Protein AF-A0A7C1GSA5-F1 (afdb_monomer)

Secondary structure (DSSP, 8-state):
----HHHHHHHHHHHHHHHHHHHH--S-HHHHHHHHHHH--BTTTB-TTTT-------PPPPEEEEHHHHHHHTT--TTHHHH-SSSEEEHHHHHTT-

Organism: NCBI:txid1236046

Mean predicted aligned error: 10.99 Å

Radius of gyration: 21.84 Å; Cα contacts (8 Å, |Δi|>4): 62; chains: 1; bounding box: 37×26×68 Å

Sequence (98 aa):
MSINPVVFSKETFESFTDFLISTLNIADEGLENQLKDLIAYDLLRGSRLVNGPYIYLNRPFVKGKSIREFTEALNLDPVLNTVFTYENLHKHQEEAAE

Solvent-accessible surface area (backbone atoms only — not comparable to full-atom values): 6151 Å² total; per-residue (Å²): 135,85,81,54,67,69,61,53,53,48,55,53,50,52,54,52,50,53,49,50,53,63,70,65,58,60,86,48,68,69,62,39,49,53,47,49,68,57,56,44,78,37,96,89,78,48,25,58,74,76,78,46,89,79,82,78,71,78,72,76,80,50,81,34,58,38,46,60,64,49,32,62,76,69,71,48,68,73,66,58,68,71,73,54,96,63,67,53,40,42,35,71,62,54,62,73,73,110

pLDDT: mean 83.54, std 11.1, range [48.19, 95.0]

Structure (mmCIF, N/CA/C/O backbone):
data_AF-A0A7C1GSA5-F1
#
_entry.id   AF-A0A7C1GSA5-F1
#
loop_
_atom_site.group_PDB
_atom_site.id
_atom_site.type_symbol
_atom_site.label_atom_id
_atom_site.label_alt_id
_atom_site.label_comp_id
_atom_site.label_asym_id
_atom_site.label_entity_id
_atom_site.label_seq_id
_atom_site.pdbx_PDB_ins_code
_atom_site.Cartn_x
_atom_site.Cartn_y
_atom_site.Cartn_z
_atom_site.occupancy
_atom_site.B_iso_or_equiv
_atom_site.auth_seq_id
_atom_site.auth_comp_id
_atom_site.auth_asym_id
_atom_site.auth_atom_id
_atom_site.pdbx_PDB_model_num
ATOM 1 N N . MET A 1 1 ? 20.141 3.976 -40.166 1.00 48.19 1 MET A N 1
ATOM 2 C CA . MET A 1 1 ? 20.016 3.121 -38.967 1.00 48.19 1 MET A CA 1
ATOM 3 C C . MET A 1 1 ? 18.568 2.686 -38.862 1.00 48.19 1 MET A C 1
ATOM 5 O O . MET A 1 1 ? 17.706 3.553 -38.857 1.00 48.19 1 MET A O 1
ATOM 9 N N . SER A 1 2 ? 18.285 1.384 -38.872 1.00 77.62 2 SER A N 1
ATOM 10 C CA . SER A 1 2 ? 16.933 0.879 -38.614 1.00 77.62 2 SER A CA 1
ATOM 11 C C . SER A 1 2 ? 16.711 0.832 -37.106 1.00 77.62 2 SER A C 1
ATOM 13 O O . SER A 1 2 ? 17.474 0.175 -36.399 1.00 77.62 2 SER A O 1
ATOM 15 N N . ILE A 1 3 ? 15.692 1.530 -36.615 1.00 83.00 3 ILE A N 1
ATOM 16 C CA . ILE A 1 3 ? 15.270 1.421 -35.219 1.00 83.00 3 ILE A CA 1
ATOM 17 C C . ILE A 1 3 ? 14.681 0.025 -35.020 1.00 83.00 3 ILE A C 1
ATOM 19 O O . ILE A 1 3 ? 13.802 -0.386 -35.777 1.00 83.00 3 ILE A O 1
ATOM 23 N N . ASN A 1 4 ? 15.165 -0.704 -34.013 1.00 89.75 4 ASN A N 1
ATOM 24 C CA . ASN A 1 4 ? 14.477 -1.900 -33.549 1.00 89.75 4 ASN A CA 1
ATOM 25 C C . ASN A 1 4 ? 13.282 -1.444 -32.693 1.00 89.75 4 ASN A C 1
ATOM 27 O O . ASN A 1 4 ? 13.506 -0.899 -31.610 1.00 89.75 4 ASN A O 1
ATOM 31 N N . PRO A 1 5 ? 12.034 -1.646 -33.149 1.00 84.12 5 PRO A N 1
ATOM 32 C CA . PRO A 1 5 ? 10.862 -1.130 -32.452 1.00 84.12 5 PRO A CA 1
ATOM 33 C C . PRO A 1 5 ? 10.715 -1.712 -31.042 1.00 84.12 5 PRO A C 1
ATOM 35 O O . PRO A 1 5 ? 10.263 -1.011 -30.147 1.00 84.12 5 PRO A O 1
ATOM 38 N N . VAL A 1 6 ? 11.154 -2.954 -30.812 1.00 82.38 6 VAL A N 1
ATOM 39 C CA . VAL A 1 6 ? 11.069 -3.603 -29.493 1.00 82.38 6 VAL A CA 1
ATOM 40 C C . VAL A 1 6 ? 12.005 -2.928 -28.492 1.00 82.38 6 VAL A C 1
ATOM 42 O O . VAL A 1 6 ? 11.601 -2.617 -27.375 1.00 82.38 6 VAL A O 1
ATOM 45 N N . VAL A 1 7 ? 13.249 -2.673 -28.907 1.00 84.06 7 VAL A N 1
ATOM 46 C CA . VAL A 1 7 ? 14.253 -2.009 -28.061 1.00 84.06 7 VAL A CA 1
ATOM 47 C C . VAL A 1 7 ? 13.828 -0.572 -27.774 1.00 84.06 7 VAL A C 1
ATOM 49 O O . VAL A 1 7 ? 13.813 -0.158 -26.621 1.00 84.06 7 VAL A O 1
ATOM 52 N N . PHE A 1 8 ? 13.377 0.148 -28.801 1.00 86.44 8 PHE A N 1
ATOM 53 C CA . PHE A 1 8 ? 12.914 1.525 -28.661 1.00 86.44 8 PHE A CA 1
ATOM 54 C C . PHE A 1 8 ? 11.720 1.661 -27.703 1.00 86.44 8 PHE A C 1
ATOM 56 O O . PHE A 1 8 ? 11.696 2.557 -26.858 1.00 86.44 8 PHE A O 1
ATOM 63 N N . SER A 1 9 ? 10.731 0.764 -27.797 1.00 82.88 9 SER A N 1
ATOM 64 C CA . SER A 1 9 ? 9.586 0.762 -26.882 1.00 82.88 9 SER A CA 1
ATOM 65 C C . SER A 1 9 ? 9.999 0.480 -25.439 1.00 82.88 9 SER A C 1
ATOM 67 O O . SER A 1 9 ? 9.471 1.121 -24.533 1.00 82.88 9 SER A O 1
ATOM 69 N N . LYS A 1 10 ? 10.955 -0.432 -25.223 1.00 82.50 10 LYS A N 1
ATOM 70 C CA . LYS A 1 10 ? 11.494 -0.723 -23.890 1.00 82.50 10 LYS A CA 1
ATOM 71 C C . LYS A 1 10 ? 12.187 0.505 -23.290 1.00 82.50 10 LYS A C 1
ATOM 73 O O . LYS A 1 10 ? 11.829 0.915 -22.193 1.00 82.50 10 LYS A O 1
ATOM 78 N N . GLU A 1 11 ? 13.111 1.120 -24.024 1.00 86.94 11 GLU A N 1
ATOM 79 C CA . GLU A 1 11 ? 13.865 2.295 -23.555 1.00 86.94 11 GLU A CA 1
ATOM 80 C C . GLU A 1 11 ? 12.945 3.489 -23.255 1.00 86.94 11 GLU A C 1
ATOM 82 O O . GLU A 1 11 ? 13.116 4.193 -22.258 1.00 86.94 11 GLU A O 1
ATOM 87 N N . THR A 1 12 ? 11.924 3.695 -24.093 1.00 87.06 12 THR A N 1
ATOM 88 C CA . THR A 1 12 ? 10.911 4.738 -23.872 1.00 87.06 12 THR A CA 1
ATOM 89 C C . THR A 1 12 ? 10.128 4.480 -22.585 1.00 87.06 12 THR A C 1
ATOM 91 O O . THR A 1 12 ? 9.855 5.406 -21.821 1.00 87.06 12 THR A O 1
ATOM 94 N N . PHE A 1 13 ? 9.772 3.219 -22.331 1.00 84.31 13 PHE A N 1
ATOM 95 C CA . PHE A 1 13 ? 9.031 2.827 -21.140 1.00 84.31 13 PHE A CA 1
ATOM 96 C C . PHE A 1 13 ? 9.861 2.995 -19.858 1.00 84.31 13 PHE A C 1
ATOM 98 O O . PHE A 1 13 ? 9.369 3.549 -18.874 1.00 84.31 13 PHE A O 1
ATOM 105 N N . GLU A 1 14 ? 11.123 2.565 -19.874 1.00 85.19 14 GLU A N 1
ATOM 106 C CA . GLU A 1 14 ? 12.063 2.750 -18.759 1.00 85.19 14 GLU A CA 1
ATOM 107 C C . GLU A 1 14 ? 12.245 4.243 -18.446 1.00 85.19 14 GLU A C 1
ATOM 109 O O . GLU A 1 14 ? 12.027 4.663 -17.312 1.00 85.19 14 GLU A O 1
ATOM 114 N N . SER A 1 15 ? 12.471 5.069 -19.473 1.00 88.19 15 SER A N 1
ATOM 115 C CA . SER A 1 15 ? 12.617 6.525 -19.316 1.00 88.19 15 SER A CA 1
ATOM 116 C C . SER A 1 15 ? 11.383 7.186 -18.687 1.00 88.19 15 SER A C 1
ATOM 118 O O . SER A 1 15 ? 11.498 8.086 -17.855 1.00 88.19 15 SER A O 1
ATOM 120 N N . PHE A 1 16 ? 10.179 6.750 -19.073 1.00 87.25 16 PHE A N 1
ATOM 121 C CA . PHE A 1 16 ? 8.938 7.252 -18.478 1.00 87.25 16 PHE A CA 1
ATOM 122 C C . PHE A 1 16 ? 8.789 6.832 -17.010 1.00 87.25 16 PHE A C 1
ATOM 124 O O . PHE A 1 16 ? 8.307 7.605 -16.182 1.00 87.25 16 PHE A O 1
ATOM 131 N N . THR A 1 17 ? 9.227 5.620 -16.679 1.00 85.88 17 THR A N 1
ATOM 132 C CA . THR A 1 17 ? 9.184 5.078 -15.318 1.00 85.88 17 THR A CA 1
ATOM 133 C C . THR A 1 17 ? 10.114 5.856 -14.386 1.00 85.88 17 THR A C 1
ATOM 135 O O . THR A 1 17 ? 9.691 6.276 -13.308 1.00 85.88 17 THR A O 1
ATOM 138 N N . ASP A 1 18 ? 11.337 6.141 -14.837 1.00 88.19 18 ASP A N 1
ATOM 139 C CA . ASP A 1 18 ? 12.303 6.967 -14.104 1.00 88.19 18 ASP A CA 1
ATOM 140 C C . ASP A 1 18 ? 11.777 8.388 -13.880 1.00 88.19 18 ASP A C 1
ATOM 142 O O . ASP A 1 18 ? 11.881 8.940 -12.780 1.00 88.19 18 ASP A O 1
ATOM 146 N N . PHE A 1 19 ? 11.140 8.966 -14.903 1.00 90.50 19 PHE A N 1
ATOM 147 C CA . PHE A 1 19 ? 10.474 10.260 -14.786 1.00 90.50 19 PHE A CA 1
ATOM 148 C C . PHE A 1 19 ? 9.380 10.250 -13.708 1.00 90.50 19 PHE A C 1
ATOM 150 O O . PHE A 1 19 ? 9.314 11.183 -12.905 1.00 90.50 19 PHE A O 1
ATOM 157 N N . LEU A 1 20 ? 8.540 9.209 -13.648 1.00 87.25 20 LEU A N 1
ATOM 158 C CA . LEU A 1 20 ? 7.492 9.097 -12.628 1.00 87.25 20 LEU A CA 1
ATOM 159 C C . LEU A 1 20 ? 8.072 9.001 -11.213 1.00 87.25 20 LEU A C 1
ATOM 161 O O . LEU A 1 20 ? 7.595 9.702 -10.322 1.00 87.25 20 LEU A O 1
ATOM 165 N N . ILE A 1 21 ? 9.109 8.182 -11.013 1.00 88.06 21 ILE A N 1
ATOM 166 C CA . ILE A 1 21 ? 9.777 8.028 -9.710 1.00 88.06 21 ILE A CA 1
ATOM 167 C C . ILE A 1 21 ? 10.368 9.368 -9.264 1.00 88.06 21 ILE A C 1
ATOM 169 O O . ILE A 1 21 ? 10.083 9.837 -8.162 1.00 88.06 21 ILE A O 1
ATOM 173 N N . SER A 1 22 ? 11.116 10.030 -10.151 1.00 90.69 22 SER A N 1
ATOM 174 C CA . SER A 1 22 ? 11.717 11.334 -9.861 1.00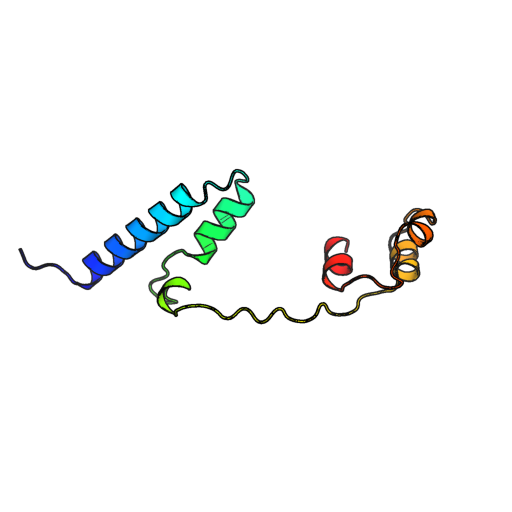 90.69 22 SER A CA 1
ATOM 175 C C . SER A 1 22 ? 10.671 12.416 -9.584 1.00 90.69 22 SER A C 1
ATOM 177 O O . SER A 1 22 ? 10.904 13.279 -8.741 1.00 90.69 22 SER A O 1
ATOM 179 N N . THR A 1 23 ? 9.535 12.387 -10.282 1.00 91.81 23 THR A N 1
ATOM 18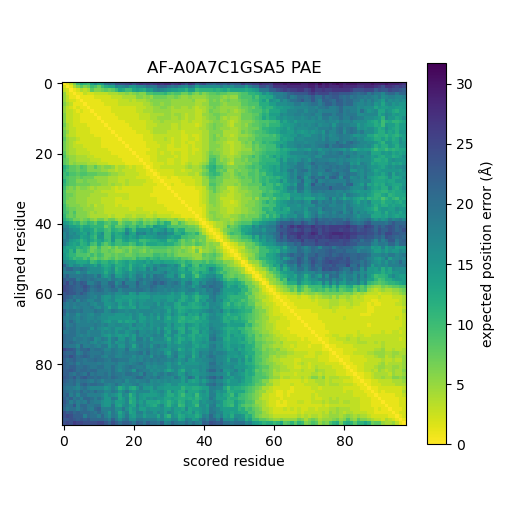0 C CA . THR A 1 23 ? 8.465 13.382 -10.119 1.00 91.81 23 THR A CA 1
ATOM 181 C C . THR A 1 23 ? 7.721 13.202 -8.799 1.00 91.81 23 THR A C 1
ATOM 183 O O . THR A 1 23 ? 7.369 14.189 -8.157 1.00 91.81 23 THR A O 1
ATOM 186 N N . LEU A 1 24 ? 7.463 11.955 -8.393 1.00 89.12 24 LEU A N 1
ATOM 187 C CA . LEU A 1 24 ? 6.747 11.659 -7.152 1.00 89.12 24 LEU A CA 1
ATOM 188 C C . LEU A 1 24 ? 7.615 11.874 -5.910 1.00 89.12 24 LEU A C 1
ATOM 190 O O . LEU A 1 24 ? 7.063 12.215 -4.866 1.00 89.12 24 LEU A O 1
ATOM 194 N N . ASN A 1 25 ? 8.940 11.716 -6.032 1.00 88.19 25 ASN A N 1
ATOM 195 C CA . ASN A 1 25 ? 9.922 12.015 -4.986 1.00 88.19 25 ASN A CA 1
ATOM 196 C C . ASN A 1 25 ? 9.508 11.447 -3.613 1.00 88.19 25 ASN A C 1
ATOM 198 O O . ASN A 1 25 ? 9.371 12.174 -2.624 1.00 88.19 25 ASN A O 1
ATOM 202 N N . ILE A 1 26 ? 9.218 10.145 -3.583 1.00 90.69 26 ILE A N 1
ATOM 203 C CA . ILE A 1 26 ? 8.729 9.460 -2.386 1.00 90.69 26 ILE A CA 1
ATOM 204 C C . ILE A 1 26 ? 9.872 9.387 -1.370 1.00 90.69 26 ILE A C 1
ATOM 206 O O . ILE A 1 26 ? 10.881 8.742 -1.608 1.00 90.69 26 ILE A O 1
ATOM 210 N N . ALA A 1 27 ? 9.705 10.048 -0.224 1.00 90.56 27 ALA A N 1
ATOM 211 C CA . ALA A 1 27 ? 10.756 10.131 0.792 1.00 90.56 27 ALA A CA 1
ATOM 212 C C . ALA A 1 27 ? 11.008 8.808 1.538 1.00 90.56 27 ALA A C 1
ATOM 214 O O . ALA A 1 27 ? 12.089 8.611 2.087 1.00 90.56 27 ALA A O 1
ATOM 215 N N . ASP A 1 28 ? 10.005 7.929 1.600 1.00 94.38 28 ASP A N 1
ATOM 216 C CA . ASP A 1 28 ? 10.124 6.618 2.234 1.00 94.38 28 ASP A CA 1
ATOM 217 C C . ASP A 1 28 ? 10.655 5.584 1.234 1.00 94.38 28 ASP A C 1
ATOM 219 O O . ASP A 1 28 ? 10.017 5.302 0.217 1.00 94.38 28 ASP A O 1
ATOM 223 N N . GLU A 1 29 ? 11.810 4.993 1.540 1.00 91.69 29 GLU A N 1
ATOM 224 C CA . GLU A 1 29 ? 12.460 4.008 0.667 1.00 91.69 29 GLU A CA 1
ATOM 225 C C . GLU A 1 29 ? 11.587 2.764 0.438 1.00 91.69 29 GLU A C 1
ATOM 227 O O . GLU A 1 29 ? 11.598 2.182 -0.647 1.00 91.69 29 GLU A O 1
ATOM 232 N N . GLY A 1 30 ? 10.801 2.352 1.437 1.00 91.75 30 GLY A N 1
ATOM 233 C CA . GLY A 1 30 ? 9.898 1.210 1.323 1.00 91.75 30 GLY A CA 1
ATOM 234 C C . GLY A 1 30 ? 8.793 1.464 0.302 1.00 91.75 30 GLY A C 1
ATOM 235 O O . GLY A 1 30 ? 8.565 0.642 -0.587 1.00 91.75 30 GLY A O 1
ATOM 236 N N . LEU A 1 31 ? 8.139 2.620 0.393 1.00 87.69 31 LEU A N 1
ATOM 237 C CA . LEU A 1 31 ? 7.105 3.049 -0.546 1.00 87.69 31 LEU A CA 1
ATOM 238 C C . LEU A 1 31 ? 7.665 3.286 -1.952 1.00 87.69 31 LEU A C 1
ATOM 240 O O . LEU A 1 31 ? 7.008 2.935 -2.933 1.00 87.69 31 LEU A O 1
ATOM 244 N N . GLU A 1 32 ? 8.875 3.834 -2.074 1.00 90.19 32 GLU A N 1
ATOM 245 C CA . GLU A 1 32 ? 9.523 3.998 -3.377 1.00 90.19 32 GLU A CA 1
ATOM 246 C C . GLU A 1 32 ? 9.802 2.641 -4.042 1.00 90.19 32 GLU A C 1
ATOM 248 O O . GLU A 1 32 ? 9.521 2.461 -5.230 1.00 90.19 32 GLU A O 1
ATOM 253 N N . ASN A 1 33 ? 10.290 1.660 -3.279 1.00 89.81 33 ASN A N 1
ATOM 254 C CA . ASN A 1 33 ? 10.523 0.307 -3.782 1.00 89.81 33 ASN A CA 1
ATOM 255 C C . ASN A 1 33 ? 9.217 -0.381 -4.202 1.00 89.81 33 ASN A C 1
ATOM 257 O O . ASN A 1 33 ? 9.151 -0.969 -5.279 1.00 89.81 33 ASN A O 1
ATOM 261 N N . GLN A 1 34 ? 8.147 -0.236 -3.415 1.00 87.56 34 GLN A N 1
ATOM 262 C CA . GLN A 1 34 ? 6.823 -0.744 -3.792 1.00 87.56 34 GLN A CA 1
ATOM 263 C C . GLN A 1 34 ? 6.316 -0.117 -5.093 1.00 87.56 34 GLN A C 1
ATOM 265 O O . GLN A 1 34 ? 5.743 -0.814 -5.933 1.00 87.56 34 GLN A O 1
ATOM 270 N N . LEU A 1 35 ? 6.522 1.192 -5.274 1.00 86.19 35 LEU A N 1
ATOM 271 C CA . LEU A 1 35 ? 6.170 1.872 -6.513 1.00 86.19 35 L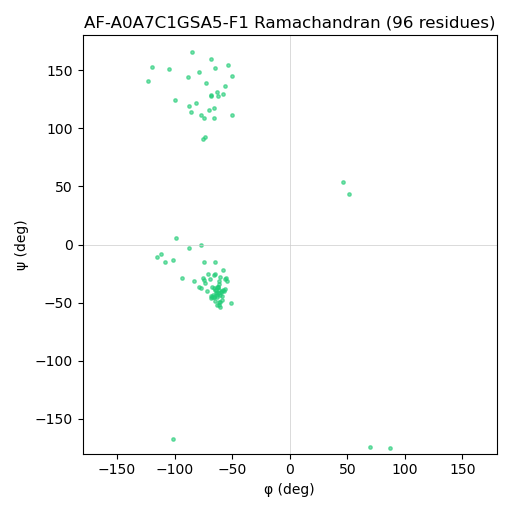EU A CA 1
ATOM 272 C C . LEU A 1 35 ? 6.966 1.291 -7.682 1.00 86.19 35 LEU A C 1
ATOM 274 O O . LEU A 1 35 ? 6.344 0.901 -8.667 1.00 86.19 35 LEU A O 1
ATOM 278 N N . LYS A 1 36 ? 8.299 1.207 -7.558 1.00 86.19 36 LYS A N 1
ATOM 279 C CA . LYS A 1 36 ? 9.204 0.638 -8.571 1.00 86.19 36 LYS A CA 1
ATOM 280 C C . LYS A 1 36 ? 8.740 -0.745 -9.014 1.00 86.19 36 LYS A C 1
ATOM 282 O O . LYS A 1 36 ? 8.545 -0.955 -10.208 1.00 86.19 36 LYS A O 1
ATOM 287 N N . ASP A 1 37 ? 8.463 -1.638 -8.069 1.00 85.31 37 ASP A N 1
ATOM 288 C CA . ASP A 1 37 ? 7.974 -2.990 -8.352 1.00 85.31 37 ASP A CA 1
ATOM 289 C C . ASP A 1 37 ? 6.614 -2.989 -9.067 1.00 85.31 37 ASP A C 1
ATOM 291 O O . ASP A 1 37 ? 6.350 -3.821 -9.937 1.00 85.31 37 ASP A O 1
ATOM 295 N N . LEU A 1 38 ? 5.733 -2.046 -8.722 1.00 81.12 38 LEU A N 1
ATOM 296 C CA . LEU A 1 38 ? 4.384 -1.958 -9.277 1.00 81.12 38 LEU A CA 1
ATOM 297 C C . LEU A 1 38 ? 4.356 -1.457 -10.729 1.00 81.12 38 LEU A C 1
ATOM 299 O O . LEU A 1 38 ? 3.468 -1.856 -11.493 1.00 81.12 38 LEU A O 1
ATOM 303 N N . ILE A 1 39 ? 5.289 -0.577 -11.099 1.00 81.94 39 ILE A N 1
ATOM 304 C CA . ILE A 1 39 ? 5.359 0.040 -12.434 1.00 81.94 39 ILE A CA 1
ATOM 305 C C . ILE A 1 39 ? 6.418 -0.585 -13.347 1.00 81.94 39 ILE A C 1
ATOM 307 O O . ILE A 1 39 ? 6.354 -0.358 -14.559 1.00 81.94 39 ILE A O 1
ATOM 311 N N . ALA A 1 40 ? 7.334 -1.390 -12.799 1.00 77.00 40 ALA A N 1
ATOM 312 C CA . ALA A 1 40 ? 8.377 -2.087 -13.541 1.00 77.00 40 ALA A CA 1
ATOM 313 C C . ALA A 1 40 ? 7.829 -2.852 -14.756 1.00 77.00 40 ALA A C 1
ATOM 315 O O . ALA A 1 40 ? 6.720 -3.397 -14.759 1.00 77.00 40 ALA A O 1
ATOM 316 N N . TYR A 1 41 ? 8.635 -2.881 -15.814 1.00 68.44 41 TYR A N 1
ATOM 317 C CA . TYR A 1 41 ? 8.315 -3.591 -17.043 1.00 68.44 41 TYR A CA 1
ATOM 318 C C . TYR A 1 41 ? 8.737 -5.055 -16.946 1.00 68.44 41 TYR A C 1
ATOM 320 O O . TYR A 1 41 ? 9.927 -5.362 -16.912 1.00 68.44 41 TYR A O 1
ATOM 328 N N . ASP A 1 42 ? 7.769 -5.968 -16.960 1.00 67.81 42 ASP A N 1
ATOM 329 C CA . ASP A 1 42 ? 8.022 -7.397 -17.135 1.00 67.81 42 ASP A CA 1
ATOM 330 C C . ASP A 1 42 ? 7.744 -7.779 -18.599 1.00 67.81 42 ASP A C 1
ATOM 332 O O . ASP A 1 42 ? 6.647 -7.559 -19.110 1.00 67.81 42 ASP A O 1
ATOM 336 N N . LEU A 1 43 ? 8.722 -8.376 -19.289 1.00 56.28 43 LEU A N 1
ATOM 337 C CA . LEU A 1 43 ? 8.554 -8.844 -20.672 1.00 56.28 43 LEU A CA 1
ATOM 338 C C . LEU A 1 43 ? 7.453 -9.910 -20.823 1.00 56.28 43 LEU A C 1
ATOM 340 O O . LEU A 1 43 ? 6.877 -10.037 -21.901 1.00 56.28 43 LEU A O 1
ATOM 344 N N . LEU A 1 44 ? 7.177 -10.690 -19.773 1.00 54.25 44 LEU A N 1
ATOM 345 C CA . LEU A 1 44 ? 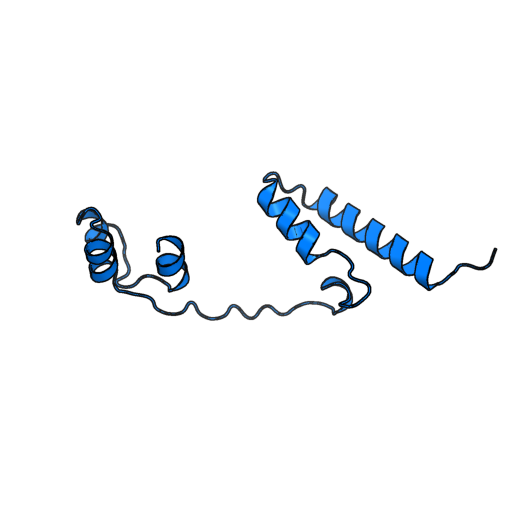6.196 -11.779 -19.777 1.00 54.25 44 LEU A CA 1
ATOM 346 C C . LEU A 1 44 ? 4.815 -11.332 -19.284 1.00 54.25 44 LEU A C 1
ATOM 348 O O . LEU A 1 44 ? 3.810 -11.914 -19.691 1.00 54.25 44 LEU A O 1
ATOM 352 N N . ARG A 1 45 ? 4.752 -10.325 -18.403 1.00 58.94 45 ARG A N 1
ATOM 353 C CA . ARG A 1 45 ? 3.501 -9.856 -17.769 1.00 58.94 45 ARG A CA 1
ATOM 354 C C . ARG A 1 45 ? 3.062 -8.454 -18.209 1.00 58.94 45 ARG A C 1
ATOM 356 O O . ARG A 1 45 ? 1.948 -8.042 -17.886 1.00 58.94 45 ARG A O 1
ATOM 363 N N . GLY A 1 46 ? 3.903 -7.743 -18.959 1.00 63.78 46 GLY A N 1
ATOM 364 C CA . GLY A 1 46 ? 3.754 -6.318 -19.242 1.00 63.78 46 GLY A CA 1
ATOM 365 C C . GLY A 1 46 ? 3.999 -5.456 -17.998 1.00 63.78 46 GLY A C 1
ATOM 366 O O . GLY A 1 46 ? 4.357 -5.953 -16.933 1.00 63.78 46 GLY A O 1
ATOM 367 N N . SER A 1 47 ? 3.769 -4.149 -18.117 1.00 69.12 47 SER A N 1
ATOM 368 C CA . SER A 1 47 ? 3.630 -3.259 -16.956 1.00 69.12 47 SER A CA 1
ATOM 369 C C . SER A 1 47 ? 2.162 -2.906 -16.750 1.00 69.12 47 SER A C 1
ATOM 371 O O . SER A 1 47 ? 1.395 -2.794 -17.712 1.00 69.12 47 SER A O 1
ATOM 373 N N . ARG A 1 48 ? 1.769 -2.645 -15.499 1.00 67.69 48 ARG A N 1
ATOM 374 C CA . ARG A 1 48 ? 0.439 -2.102 -15.184 1.00 67.69 48 ARG A CA 1
ATOM 375 C C . ARG A 1 48 ? 0.140 -0.803 -15.933 1.00 67.69 48 ARG A C 1
ATOM 377 O O . ARG A 1 48 ? -1.016 -0.566 -16.256 1.00 67.69 48 ARG A O 1
ATOM 384 N N . LEU A 1 49 ? 1.164 -0.015 -16.265 1.00 70.94 49 LEU A N 1
ATOM 385 C CA . LEU A 1 49 ? 1.017 1.217 -17.043 1.00 70.94 49 LEU A CA 1
ATOM 386 C C . LEU A 1 49 ? 0.623 0.955 -18.508 1.00 70.94 49 LEU A C 1
ATOM 388 O O . LEU A 1 49 ? -0.083 1.762 -19.105 1.00 70.94 49 LEU A O 1
ATOM 392 N N . VAL A 1 50 ? 1.031 -0.184 -19.080 1.00 71.50 50 VAL A N 1
ATOM 393 C CA . VAL A 1 50 ? 0.697 -0.572 -20.465 1.00 71.50 50 VAL A CA 1
ATOM 394 C C . VAL A 1 50 ? -0.761 -1.024 -20.582 1.00 71.50 50 VAL A C 1
ATOM 396 O O . VAL A 1 50 ? -1.398 -0.803 -21.608 1.00 71.50 50 VAL A O 1
ATOM 399 N N . ASN A 1 51 ? -1.316 -1.608 -19.517 1.00 66.69 51 ASN A N 1
ATOM 400 C CA . ASN A 1 51 ? -2.688 -2.123 -19.493 1.00 66.69 51 ASN A CA 1
ATOM 401 C C . ASN A 1 51 ? -3.765 -1.024 -19.347 1.00 66.69 51 ASN A C 1
ATOM 403 O O . ASN A 1 51 ? -4.956 -1.335 -19.355 1.00 66.69 51 ASN A O 1
ATOM 407 N N . GLY A 1 52 ? -3.369 0.251 -19.249 1.00 65.06 52 GLY A N 1
ATOM 408 C CA . GLY A 1 52 ? -4.276 1.395 -19.136 1.00 65.06 52 GLY A CA 1
ATOM 409 C C . GLY A 1 52 ? -4.695 1.727 -17.695 1.00 65.06 52 GLY A C 1
ATOM 410 O O . GLY A 1 52 ? -4.185 1.141 -16.737 1.00 65.06 52 GLY A O 1
ATOM 411 N N . PRO A 1 53 ? -5.601 2.706 -17.508 1.00 61.19 53 PRO A N 1
ATOM 412 C CA . PRO A 1 53 ? -5.998 3.170 -16.185 1.00 61.19 53 PRO A CA 1
ATOM 413 C C . PRO A 1 53 ? -6.732 2.068 -15.420 1.00 61.19 53 PRO A C 1
ATOM 415 O O . PRO A 1 53 ? -7.822 1.634 -15.797 1.00 61.19 53 PRO A O 1
ATOM 418 N N . TYR A 1 54 ? -6.147 1.641 -14.304 1.00 62.28 54 TYR A N 1
ATOM 419 C CA . TYR A 1 54 ? -6.803 0.721 -13.389 1.00 62.28 54 TYR A CA 1
ATOM 420 C C . TYR A 1 54 ? -7.878 1.489 -12.612 1.00 62.28 54 TYR A C 1
ATOM 422 O O . TYR A 1 54 ? -7.563 2.314 -11.754 1.00 62.28 54 TYR A O 1
ATOM 430 N N . ILE A 1 55 ? -9.157 1.231 -12.897 1.00 59.62 55 ILE A N 1
ATOM 431 C CA . ILE A 1 55 ? -10.248 1.708 -12.040 1.00 59.62 55 ILE A CA 1
ATOM 432 C C . ILE A 1 55 ? -10.216 0.846 -10.781 1.00 59.62 55 ILE A C 1
ATOM 434 O O . ILE A 1 55 ? -10.789 -0.245 -10.730 1.00 59.62 55 ILE A O 1
ATOM 438 N N . TYR A 1 56 ? -9.499 1.320 -9.764 1.00 61.38 56 TYR A N 1
ATOM 439 C CA . TYR A 1 56 ? -9.535 0.702 -8.451 1.00 61.38 56 TYR A CA 1
ATOM 440 C C . TYR A 1 56 ? -10.851 1.091 -7.780 1.00 61.38 56 TYR A C 1
ATOM 442 O O . TYR A 1 56 ? -10.971 2.130 -7.134 1.00 61.38 56 TYR A O 1
ATOM 450 N N . LEU A 1 57 ? -11.878 0.267 -7.980 1.00 65.81 57 LEU A N 1
ATOM 451 C CA . LEU A 1 57 ? -13.074 0.343 -7.156 1.00 65.81 57 LEU A CA 1
ATOM 452 C C . LEU A 1 57 ? -12.646 -0.050 -5.746 1.00 65.81 57 LEU A C 1
ATOM 454 O O . LEU A 1 57 ? -12.302 -1.212 -5.515 1.00 65.81 57 LEU A O 1
ATOM 458 N N . ASN A 1 58 ? -12.618 0.923 -4.829 1.00 67.81 58 ASN A N 1
ATOM 459 C CA . ASN A 1 58 ? -12.354 0.659 -3.420 1.00 67.81 58 ASN A CA 1
ATOM 460 C C . ASN A 1 58 ? -13.271 -0.475 -2.977 1.00 67.81 58 ASN A C 1
ATOM 462 O O . ASN A 1 58 ? -14.494 -0.325 -2.930 1.00 67.81 58 ASN A O 1
ATOM 466 N N . ARG A 1 59 ? -12.674 -1.634 -2.690 1.00 70.19 59 ARG A N 1
ATOM 467 C CA . ARG A 1 59 ? -13.420 -2.717 -2.068 1.00 70.19 59 ARG A CA 1
ATOM 468 C C . ARG A 1 59 ? -13.861 -2.201 -0.702 1.00 70.19 59 ARG A C 1
ATOM 470 O O . ARG A 1 59 ? -13.027 -1.631 0.006 1.00 70.19 59 ARG A O 1
ATOM 477 N N . PRO A 1 60 ? -15.141 -2.356 -0.331 1.00 78.88 60 PRO A N 1
ATOM 478 C CA . PRO A 1 60 ? -15.570 -1.986 1.004 1.00 78.88 60 PRO A CA 1
ATOM 479 C C . PRO A 1 60 ? -14.717 -2.755 2.010 1.00 78.88 60 PRO A C 1
ATOM 481 O O . PRO A 1 60 ? -14.440 -3.943 1.818 1.00 78.88 60 PRO A O 1
ATOM 484 N N . PHE A 1 61 ? -14.271 -2.071 3.062 1.00 86.75 61 PHE A N 1
ATOM 485 C CA . PHE A 1 61 ? -13.531 -2.740 4.118 1.00 86.75 61 PHE A CA 1
ATOM 486 C C . PHE A 1 61 ? -14.384 -3.860 4.709 1.00 86.75 61 PHE A C 1
ATOM 488 O O . PHE A 1 61 ? -15.543 -3.656 5.077 1.00 86.75 61 PHE A O 1
ATOM 495 N N . VAL A 1 62 ? -13.795 -5.047 4.806 1.00 91.81 62 VAL A N 1
ATOM 496 C CA . VAL A 1 62 ? -14.450 -6.194 5.429 1.00 91.81 62 VAL A CA 1
ATOM 497 C C . VAL A 1 62 ? -14.484 -5.971 6.939 1.00 91.81 62 VAL A C 1
ATOM 499 O O . VAL A 1 62 ? -13.515 -5.480 7.522 1.00 91.81 62 VAL A O 1
ATOM 502 N N . LYS A 1 63 ? -15.611 -6.307 7.570 1.00 93.50 63 LYS A N 1
ATOM 503 C CA . LYS A 1 63 ? -15.782 -6.243 9.024 1.00 93.50 63 LYS A CA 1
ATOM 504 C C . LYS A 1 63 ? -14.901 -7.309 9.694 1.00 93.50 63 LYS A C 1
ATOM 506 O O . LYS A 1 63 ? -14.948 -8.467 9.288 1.00 93.50 63 LYS A O 1
ATOM 511 N N . GLY A 1 64 ? -14.102 -6.911 10.677 1.00 93.19 64 GLY A N 1
ATOM 512 C CA . GLY A 1 64 ? -13.278 -7.788 11.514 1.00 93.19 64 GLY A CA 1
ATOM 513 C C . GLY A 1 64 ? -13.897 -8.037 12.894 1.00 93.19 64 GLY A C 1
ATOM 514 O O . GLY A 1 64 ? -15.069 -7.711 13.139 1.00 93.19 64 GLY A O 1
ATOM 515 N N . LYS A 1 65 ? -13.093 -8.610 13.796 1.00 93.69 65 LYS A N 1
ATOM 516 C CA . LYS A 1 65 ? -13.444 -8.844 15.211 1.00 93.69 65 LYS A CA 1
ATOM 517 C C . LYS A 1 65 ? -13.915 -7.564 15.916 1.00 93.69 65 LYS A C 1
ATOM 519 O O . LYS A 1 65 ? -13.579 -6.443 15.516 1.00 93.69 65 LYS A O 1
ATOM 524 N N . SER A 1 66 ? -14.718 -7.719 16.970 1.00 95.00 66 SER A N 1
ATOM 525 C CA . SER A 1 66 ? -14.990 -6.594 17.874 1.00 95.00 66 SER A CA 1
ATOM 526 C C . SER A 1 66 ? -13.704 -6.170 18.586 1.00 95.00 66 SER A C 1
ATOM 528 O O . SER A 1 66 ? -12.811 -6.991 18.805 1.00 95.00 66 SER A O 1
ATOM 530 N N . ILE A 1 67 ? -13.607 -4.898 18.973 1.00 93.81 67 ILE A N 1
ATOM 531 C CA . ILE A 1 67 ? -12.436 -4.408 19.719 1.00 93.81 67 ILE A CA 1
ATOM 532 C C . ILE A 1 67 ? -12.265 -5.206 21.009 1.00 93.81 67 ILE A C 1
ATOM 534 O O . ILE A 1 67 ? -11.148 -5.588 21.335 1.00 93.81 67 ILE A O 1
ATOM 538 N N . ARG A 1 68 ? -13.368 -5.544 21.686 1.00 93.19 68 ARG A N 1
ATOM 539 C CA . ARG A 1 68 ? -13.325 -6.336 22.915 1.00 93.19 68 ARG A CA 1
ATOM 540 C C . ARG A 1 68 ? -12.701 -7.707 22.686 1.00 93.19 68 ARG A C 1
ATOM 542 O O . ARG A 1 68 ? -11.710 -8.023 23.336 1.00 93.19 68 ARG A O 1
ATOM 549 N N . GLU A 1 69 ? -13.216 -8.466 21.718 1.00 93.44 69 GLU A N 1
ATOM 550 C CA . GLU A 1 69 ? -12.664 -9.782 21.357 1.00 93.44 69 GLU A CA 1
ATOM 551 C C . GLU A 1 69 ? -1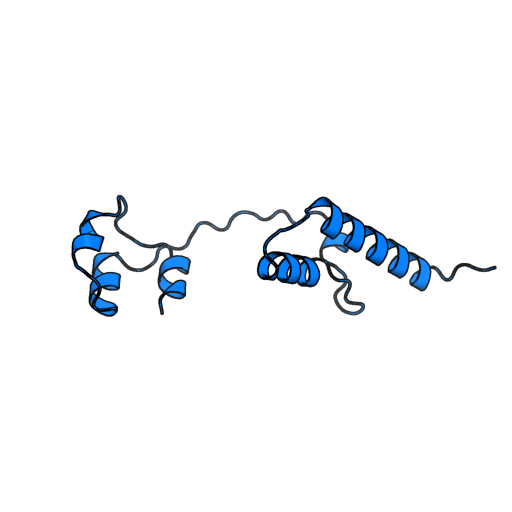1.184 -9.691 20.970 1.00 93.44 69 GLU A C 1
ATOM 553 O O . GLU A 1 69 ? -10.387 -10.543 21.348 1.00 93.44 69 GLU A O 1
ATOM 558 N N . PHE A 1 70 ? -10.806 -8.646 20.234 1.00 93.19 70 PHE A N 1
ATOM 559 C CA . PHE A 1 70 ? -9.429 -8.423 19.813 1.00 93.19 70 PHE A CA 1
ATOM 560 C C . PHE A 1 70 ? -8.497 -8.078 20.990 1.00 93.19 70 PHE A C 1
ATOM 562 O O . PHE A 1 70 ? -7.416 -8.652 21.106 1.00 93.19 70 PHE A O 1
ATOM 569 N N . THR A 1 71 ? -8.925 -7.194 21.900 1.00 92.88 71 THR A N 1
ATOM 570 C CA . THR A 1 71 ? -8.154 -6.834 23.103 1.00 92.88 71 THR A CA 1
ATOM 571 C C . THR A 1 71 ? -7.984 -8.010 24.058 1.00 92.88 71 THR A C 1
ATOM 573 O O . THR A 1 71 ? -6.894 -8.194 24.593 1.00 92.88 71 THR A O 1
ATOM 576 N N . GLU A 1 72 ? -9.020 -8.836 24.230 1.00 92.75 72 GLU A N 1
ATOM 577 C CA . GLU A 1 72 ? -8.968 -10.045 25.058 1.00 92.75 72 GLU A CA 1
ATOM 578 C C . GLU A 1 72 ? -8.029 -11.094 24.449 1.00 92.75 72 GLU A C 1
ATOM 580 O O . GLU A 1 72 ? -7.205 -11.665 25.162 1.00 92.75 72 GLU A O 1
ATOM 585 N N . ALA A 1 73 ? -8.098 -11.310 23.129 1.00 92.50 73 ALA A N 1
ATOM 586 C CA . ALA A 1 73 ? -7.259 -12.286 22.433 1.00 92.50 73 ALA A CA 1
ATOM 587 C C . ALA A 1 73 ? -5.758 -11.962 22.515 1.00 92.50 73 ALA A C 1
ATOM 589 O O . ALA A 1 73 ? -4.942 -12.874 22.636 1.00 92.50 73 ALA A O 1
ATOM 590 N N . LEU A 1 74 ? -5.396 -10.677 22.465 1.00 91.50 74 LEU A N 1
ATOM 591 C CA . LEU A 1 74 ? -4.006 -10.210 22.497 1.00 91.50 74 LEU A CA 1
ATOM 592 C C . LEU A 1 74 ? -3.542 -9.741 23.887 1.00 91.50 74 LEU A C 1
ATOM 594 O O . LEU A 1 74 ? -2.424 -9.247 24.023 1.00 91.50 74 LEU A O 1
ATOM 598 N N . ASN A 1 75 ? -4.377 -9.902 24.920 1.00 93.31 75 ASN A N 1
ATOM 599 C CA . ASN A 1 75 ? -4.105 -9.450 26.287 1.00 93.31 75 ASN A CA 1
ATOM 600 C C . ASN A 1 75 ? -3.680 -7.963 26.356 1.00 93.31 75 ASN A C 1
ATOM 602 O O . ASN A 1 75 ? -2.715 -7.602 27.034 1.00 93.31 75 ASN A O 1
ATOM 606 N N . LEU A 1 76 ? -4.387 -7.109 25.608 1.00 90.56 76 LEU A N 1
ATOM 607 C CA . LEU A 1 76 ? -4.152 -5.665 25.544 1.00 90.56 76 LEU A CA 1
ATOM 608 C C . LEU A 1 76 ? -4.875 -4.920 26.676 1.00 90.56 76 LEU A C 1
ATOM 610 O O . LEU A 1 76 ? -5.780 -5.449 27.319 1.00 90.56 76 LEU A O 1
ATOM 614 N N . ASP A 1 77 ? -4.494 -3.658 26.895 1.00 92.50 77 ASP A N 1
ATOM 615 C CA . ASP A 1 77 ? -5.101 -2.825 27.935 1.00 92.50 77 ASP A CA 1
ATOM 616 C C . ASP A 1 77 ? -6.611 -2.597 27.675 1.00 92.50 77 ASP A C 1
ATOM 618 O O . ASP A 1 77 ? -6.984 -2.130 26.589 1.00 92.50 77 ASP A O 1
ATOM 622 N N . PRO A 1 78 ? -7.494 -2.866 28.661 1.00 88.88 78 PRO A N 1
ATOM 623 C CA . PRO A 1 78 ? -8.936 -2.676 28.521 1.00 88.88 78 PRO A CA 1
ATOM 624 C C . PRO A 1 78 ? -9.370 -1.251 28.164 1.00 88.88 78 PRO A C 1
ATOM 626 O O . PRO A 1 78 ? -10.462 -1.088 27.615 1.00 88.88 78 PRO A O 1
ATOM 629 N N . VAL A 1 79 ? -8.546 -0.228 28.434 1.00 92.69 79 VAL A N 1
ATOM 630 C CA . VAL A 1 79 ? -8.799 1.173 28.053 1.00 92.69 79 VAL A CA 1
ATOM 631 C C . VAL A 1 79 ? -9.060 1.302 26.556 1.00 92.69 79 VAL A C 1
ATOM 633 O O . VAL A 1 79 ? -9.886 2.124 26.156 1.00 92.69 79 VAL A O 1
ATOM 636 N N . LEU A 1 80 ? -8.451 0.450 25.725 1.00 88.00 80 LEU A N 1
ATOM 637 C CA . LEU A 1 80 ? -8.669 0.446 24.278 1.00 88.00 80 LEU A CA 1
ATOM 638 C C . LEU A 1 80 ? -10.147 0.271 23.898 1.00 88.00 80 LEU A C 1
ATOM 640 O O . LEU A 1 80 ? -10.586 0.871 22.924 1.00 88.00 80 LEU A O 1
ATOM 644 N N . ASN A 1 81 ? -10.952 -0.423 24.709 1.00 88.12 81 ASN A N 1
ATOM 645 C CA . ASN A 1 81 ? -12.397 -0.561 24.481 1.00 88.12 81 ASN A CA 1
ATOM 646 C C . ASN A 1 81 ? -13.175 0.762 24.581 1.00 88.12 81 ASN A C 1
ATOM 648 O O . ASN A 1 81 ? -14.328 0.827 24.164 1.00 88.12 81 ASN A O 1
ATOM 652 N N . THR A 1 82 ? -12.56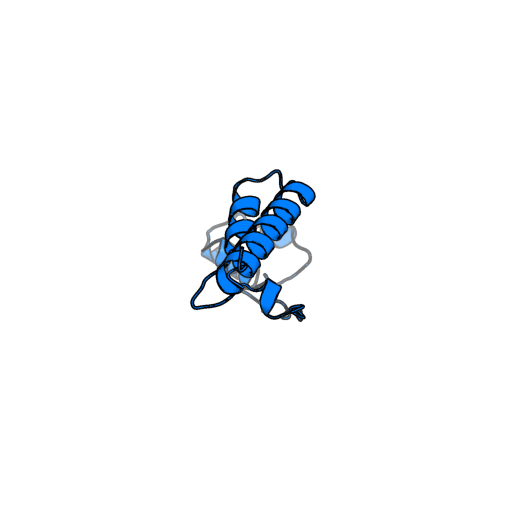5 1.808 25.144 1.00 91.75 82 THR A N 1
ATOM 653 C CA . THR A 1 82 ? -13.178 3.135 25.323 1.00 91.75 82 THR A CA 1
ATOM 654 C C . THR A 1 82 ? -12.614 4.206 24.393 1.00 91.75 82 THR A C 1
ATOM 656 O O . THR A 1 82 ? -13.218 5.265 24.246 1.00 91.75 82 THR A O 1
ATOM 659 N N . VAL A 1 83 ? -11.461 3.950 23.767 1.00 92.06 83 VAL A N 1
ATOM 660 C CA . VAL A 1 83 ? -10.759 4.940 22.934 1.00 92.06 83 VAL A CA 1
ATOM 661 C C . VAL A 1 83 ? -11.394 5.056 21.549 1.00 92.06 83 VAL A C 1
ATOM 663 O O . VAL A 1 83 ? -11.452 6.145 20.978 1.00 92.06 83 VAL A O 1
ATOM 666 N N . PHE A 1 84 ? -11.866 3.943 20.993 1.00 88.19 84 PHE A N 1
ATOM 667 C CA . PHE A 1 84 ? -12.408 3.910 19.640 1.00 88.19 84 PHE A CA 1
ATOM 668 C C . PHE A 1 84 ? -13.909 4.224 19.617 1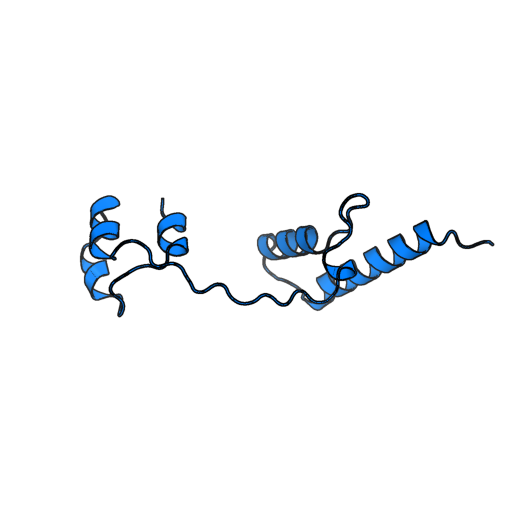.00 88.19 84 PHE A C 1
ATOM 670 O O . PHE A 1 84 ? -14.669 3.821 20.493 1.00 88.19 84 PHE A O 1
ATOM 677 N N . THR A 1 85 ? -14.351 4.928 18.574 1.00 90.06 85 THR A N 1
ATOM 678 C CA . THR A 1 85 ? -15.758 5.327 18.369 1.00 90.06 85 THR A CA 1
ATOM 679 C C . THR A 1 85 ? -16.598 4.282 17.631 1.00 90.06 85 THR A C 1
ATOM 681 O O . THR A 1 85 ? -17.792 4.483 17.418 1.00 90.06 85 THR A O 1
ATOM 684 N N . TYR A 1 86 ? -15.980 3.181 17.212 1.00 90.00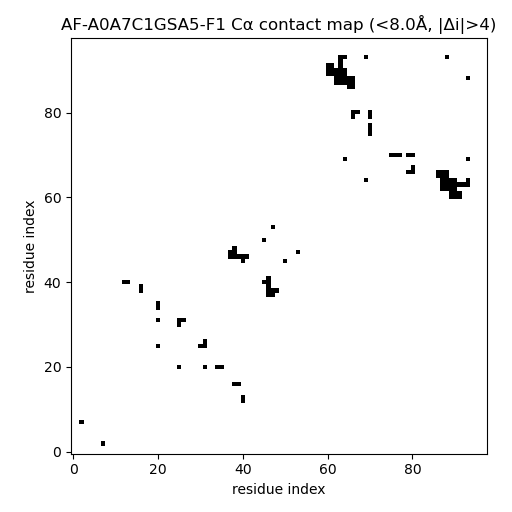 86 TYR A N 1
ATOM 685 C CA . TYR A 1 86 ? -16.587 2.086 16.463 1.00 90.00 86 TYR A CA 1
ATOM 686 C C . TYR A 1 86 ? -16.473 0.786 17.261 1.00 90.00 86 TYR A C 1
ATOM 688 O O . TYR A 1 86 ? -15.560 0.633 18.055 1.00 90.00 86 TYR A O 1
ATOM 696 N N . GLU A 1 87 ? -17.390 -0.160 17.052 1.00 91.81 87 GLU A N 1
ATOM 697 C CA . GLU A 1 87 ? -17.427 -1.423 17.811 1.00 91.81 87 GLU A CA 1
ATOM 698 C C . GLU A 1 87 ? -16.472 -2.493 17.251 1.00 91.81 87 GLU A C 1
ATOM 700 O O . GLU A 1 87 ? -15.929 -3.322 17.985 1.00 91.81 87 GLU A O 1
ATOM 705 N N . ASN A 1 88 ? -16.259 -2.479 15.933 1.00 94.44 88 ASN A N 1
ATOM 706 C CA . ASN A 1 88 ? -15.529 -3.513 15.208 1.00 94.44 88 ASN A CA 1
ATOM 707 C C . ASN A 1 88 ? -14.354 -2.936 14.439 1.00 94.44 88 ASN A C 1
ATOM 709 O O . ASN A 1 88 ? -14.481 -1.897 13.792 1.00 94.44 88 ASN A O 1
ATOM 713 N N . LEU A 1 89 ? -13.252 -3.678 14.438 1.00 92.50 89 LEU A N 1
ATOM 714 C CA . LEU A 1 89 ? -12.125 -3.415 13.559 1.00 92.50 89 LEU A CA 1
ATOM 715 C C . LEU A 1 89 ? -12.508 -3.706 12.106 1.00 92.50 89 LEU A C 1
ATOM 717 O O . LEU A 1 89 ? -13.425 -4.478 11.807 1.00 92.50 89 LEU A O 1
ATOM 721 N N . HIS A 1 90 ? -11.761 -3.125 11.181 1.00 93.25 90 HIS A N 1
ATOM 722 C CA . HIS A 1 90 ? -11.697 -3.631 9.820 1.00 93.25 90 HIS A CA 1
ATOM 723 C C . HIS A 1 90 ? -10.762 -4.839 9.760 1.00 93.25 90 HIS A C 1
ATOM 725 O O . HIS A 1 90 ? -9.764 -4.899 10.473 1.00 93.25 90 HIS A O 1
ATOM 731 N N . LYS A 1 91 ? -11.045 -5.786 8.862 1.00 91.38 91 LYS A N 1
ATOM 732 C CA . LYS A 1 91 ? -10.303 -7.051 8.777 1.00 91.38 91 LYS A CA 1
ATOM 733 C C . LYS A 1 91 ? -8.790 -6.859 8.593 1.00 91.38 91 LYS A C 1
ATOM 735 O O . LYS A 1 91 ? -8.016 -7.549 9.235 1.00 91.38 91 LYS A O 1
ATOM 740 N N . HIS A 1 92 ? -8.375 -5.865 7.809 1.00 89.31 92 HIS A N 1
ATOM 741 C CA . HIS A 1 92 ? -6.954 -5.552 7.620 1.00 89.31 92 HIS A CA 1
ATOM 742 C C . HIS A 1 92 ? -6.259 -5.045 8.898 1.00 89.31 92 HIS A C 1
ATOM 744 O O . HIS A 1 92 ? -5.051 -5.184 9.026 1.00 89.31 92 HIS A O 1
ATOM 750 N N . GLN A 1 93 ? -6.998 -4.436 9.834 1.00 90.81 93 GLN A N 1
ATOM 751 C CA . GLN A 1 93 ? -6.449 -3.976 1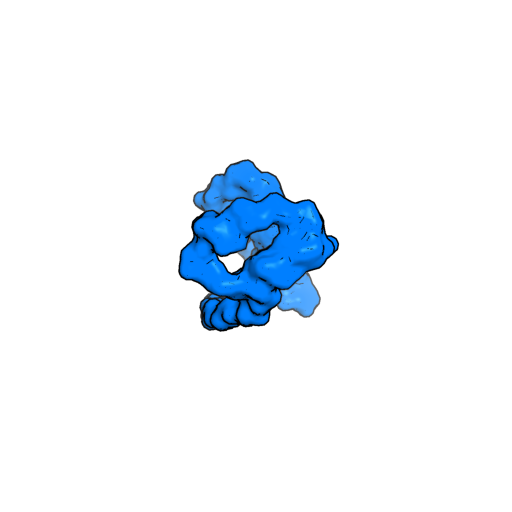1.117 1.00 90.81 93 GLN A CA 1
ATOM 752 C C . GLN A 1 93 ? -6.248 -5.150 12.075 1.00 90.81 93 GLN A C 1
ATOM 754 O O . GLN A 1 93 ? -5.265 -5.178 12.803 1.00 90.81 93 GLN A O 1
ATOM 759 N N . GLU A 1 94 ? -7.172 -6.114 12.051 1.00 90.50 94 GLU A N 1
ATOM 760 C CA . GLU A 1 94 ? -7.030 -7.385 12.765 1.00 90.50 94 GLU A CA 1
ATOM 761 C C . GLU A 1 94 ? -5.799 -8.152 12.260 1.00 90.50 94 GLU A C 1
ATOM 763 O O . GLU A 1 94 ? -4.953 -8.533 13.058 1.00 90.50 94 GLU A O 1
ATOM 768 N N . GLU A 1 95 ? -5.660 -8.300 10.939 1.00 89.62 95 GLU A N 1
ATOM 769 C CA . GLU A 1 95 ? -4.547 -9.024 10.299 1.00 89.62 95 GLU A CA 1
ATOM 770 C C . GLU A 1 95 ? -3.176 -8.367 10.505 1.00 89.62 95 GLU A C 1
ATOM 772 O O . GLU A 1 95 ? -2.162 -9.047 10.436 1.00 89.62 95 GLU A O 1
ATOM 777 N N . ALA A 1 96 ? -3.119 -7.055 10.740 1.00 88.94 96 ALA A N 1
ATOM 778 C CA . ALA A 1 96 ? -1.854 -6.352 10.952 1.00 88.94 96 ALA A CA 1
ATOM 779 C C . ALA A 1 96 ? -1.230 -6.611 12.335 1.00 88.94 96 ALA A C 1
ATOM 781 O O . ALA A 1 96 ? -0.074 -6.251 12.556 1.00 88.94 96 ALA A O 1
ATOM 782 N N . ALA A 1 97 ? -2.003 -7.161 13.272 1.00 81.50 97 ALA A N 1
ATOM 783 C CA . ALA A 1 97 ? -1.598 -7.367 14.659 1.00 81.50 97 ALA A CA 1
ATOM 784 C C . ALA A 1 97 ? -1.505 -8.845 15.072 1.00 81.50 97 ALA A C 1
ATOM 786 O O . ALA A 1 97 ? -1.017 -9.120 16.169 1.00 81.50 97 ALA A O 1
ATOM 787 N N . GLU A 1 98 ? -1.998 -9.762 14.232 1.00 70.56 98 GLU A N 1
ATOM 788 C CA . GLU A 1 98 ? -1.740 -11.209 14.323 1.00 70.56 98 GLU A CA 1
ATOM 789 C C . GLU A 1 98 ? -0.346 -11.545 13.769 1.00 70.56 98 GLU A C 1
ATOM 791 O O . GLU A 1 98 ? 0.324 -12.409 14.381 1.00 70.56 98 GLU A O 1
#

Foldseek 3Di:
DDDPVVVVVQVVLVVVLVVVLVVVVDVDPVVSVVSCVQQPQDPVPGHPVVVPDDPPPPDPFAWADFPVVLCVVVVHDPCSCVPDPDGTDGPVVSVVVD